Protein AF-A0AA35LPK4-F1 (afdb_monomer_lite)

Radius of gyration: 34.84 Å; chains: 1; bounding box: 80×27×92 Å

Sequence (84 aa):
MAIAAHPIKPIAATGPPKILTAVVFIASASAVVGMISQQLATSKRVMDGRFAQYNTVASEENRKKAFEGAVEDPRKSLFNVLGW

pLDDT: mean 70.94, std 14.22, range [42.19, 95.44]

Foldseek 3Di:
DDDDDDDDDDDPPPPDDVVVVVVVVVVVVVVVVVVVVVVVVVVVVVVVVVVVVCPDPVNVVVVVVVCVPPPDDPVPDPVVVVPD

Organism: NCBI:txid1926264

Secondary structure (DSSP, 8-state):
----PPP-------PPPHHHHHHHHHHHHHHHHHHHHHHHHHHHHHHHHHHHHHTSHHHHHHHHHHHTT-SS-TTS-GGGGG--

Structure (mmCIF, N/CA/C/O backbone):
data_AF-A0AA35LPK4-F1
#
_entry.id   AF-A0AA35LPK4-F1
#
loop_
_atom_site.group_PDB
_atom_site.id
_atom_site.type_symbol
_atom_site.label_atom_id
_atom_site.label_alt_id
_atom_site.label_comp_id
_atom_site.label_asym_id
_atom_site.label_entity_id
_atom_site.label_seq_id
_atom_site.pdbx_PDB_ins_code
_atom_site.Cartn_x
_atom_site.Cartn_y
_atom_site.Cartn_z
_atom_site.occupancy
_atom_site.B_iso_or_equiv
_atom_site.auth_seq_id
_atom_site.auth_comp_id
_atom_site.auth_asym_id
_atom_site.auth_atom_id
_atom_site.pdbx_PDB_model_num
ATOM 1 N N . MET A 1 1 ? 38.062 14.410 -65.220 1.00 42.38 1 MET A N 1
ATOM 2 C CA . MET A 1 1 ? 38.244 13.902 -63.842 1.00 42.38 1 MET A CA 1
ATOM 3 C C . MET A 1 1 ? 36.884 13.903 -63.163 1.00 42.38 1 MET A C 1
ATOM 5 O O . MET A 1 1 ? 36.342 14.977 -62.953 1.00 42.38 1 MET A O 1
ATOM 9 N N . ALA A 1 2 ? 36.290 12.734 -62.922 1.00 47.31 2 ALA A N 1
ATOM 10 C CA . ALA A 1 2 ? 35.001 12.622 -62.240 1.00 47.31 2 ALA A CA 1
ATOM 11 C C . ALA A 1 2 ? 35.246 12.324 -60.753 1.00 47.31 2 ALA A C 1
ATOM 13 O O . ALA A 1 2 ? 35.943 11.366 -60.427 1.00 47.31 2 ALA A O 1
ATOM 14 N N . ILE A 1 3 ? 34.715 13.167 -59.867 1.00 57.12 3 ILE A N 1
ATOM 15 C CA . ILE A 1 3 ? 34.809 13.000 -58.412 1.00 57.12 3 ILE A CA 1
ATOM 16 C C . ILE A 1 3 ? 33.699 12.031 -57.996 1.00 57.12 3 ILE A C 1
ATOM 18 O O . ILE A 1 3 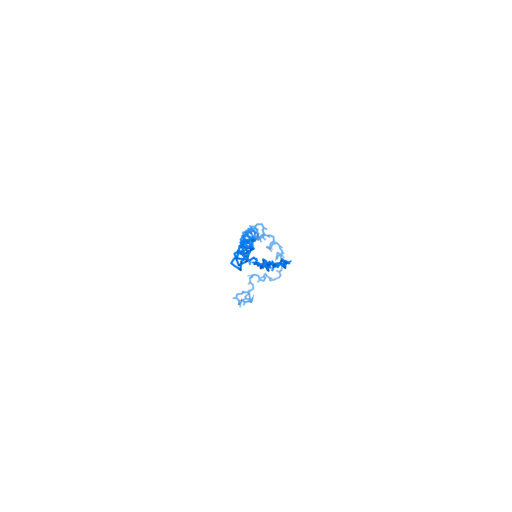? 32.518 12.334 -58.145 1.00 57.12 3 ILE A O 1
ATOM 22 N N . ALA A 1 4 ? 34.075 10.848 -57.510 1.00 58.44 4 ALA A N 1
ATOM 23 C CA . ALA A 1 4 ? 33.129 9.854 -57.020 1.00 58.44 4 ALA A CA 1
ATOM 24 C C . ALA A 1 4 ? 32.494 10.334 -55.703 1.00 58.44 4 ALA A C 1
ATOM 26 O O . ALA A 1 4 ? 33.158 10.393 -54.667 1.00 58.44 4 ALA A O 1
ATOM 27 N N . ALA A 1 5 ? 31.204 10.670 -55.731 1.00 64.75 5 ALA A N 1
ATOM 28 C CA . ALA A 1 5 ? 30.433 10.962 -54.528 1.00 64.75 5 ALA A CA 1
ATOM 29 C C . ALA A 1 5 ? 30.338 9.698 -53.658 1.00 64.75 5 ALA A C 1
ATOM 31 O O . ALA A 1 5 ? 29.842 8.662 -54.099 1.00 64.75 5 ALA A O 1
ATOM 32 N N . HIS A 1 6 ? 30.848 9.770 -52.429 1.00 68.50 6 HIS A N 1
ATOM 33 C CA . HIS A 1 6 ? 30.767 8.668 -51.473 1.00 68.50 6 HIS A CA 1
ATOM 34 C C . HIS A 1 6 ? 29.379 8.688 -50.813 1.00 68.50 6 HIS A C 1
ATOM 36 O O . HIS A 1 6 ? 28.971 9.739 -50.312 1.00 68.50 6 HIS A O 1
ATOM 42 N N . PRO A 1 7 ? 28.630 7.572 -50.799 1.00 71.69 7 PRO A N 1
ATOM 43 C CA . PRO A 1 7 ? 27.306 7.546 -50.192 1.00 71.69 7 PRO A CA 1
ATOM 44 C C . PRO A 1 7 ? 27.416 7.675 -48.666 1.00 71.69 7 PRO A C 1
ATOM 46 O O . PRO A 1 7 ? 27.974 6.808 -47.992 1.00 71.69 7 PRO A O 1
ATOM 49 N N . ILE A 1 8 ? 26.862 8.755 -48.112 1.00 71.94 8 ILE A N 1
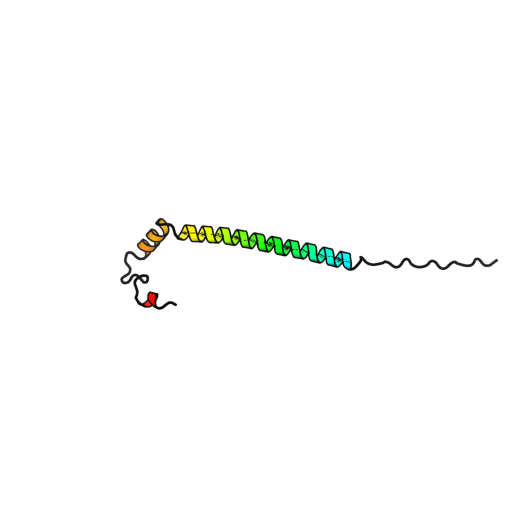ATOM 50 C CA . ILE A 1 8 ? 26.729 8.945 -46.665 1.00 71.94 8 ILE A CA 1
ATOM 51 C C . ILE A 1 8 ? 25.596 8.036 -46.182 1.00 71.94 8 ILE A C 1
ATOM 53 O O . ILE A 1 8 ? 24.438 8.209 -46.563 1.00 71.94 8 ILE A O 1
ATOM 57 N N . LYS A 1 9 ? 25.928 7.047 -45.347 1.00 73.06 9 LYS A N 1
ATOM 58 C CA . LYS A 1 9 ? 24.932 6.182 -44.703 1.00 73.06 9 LYS A CA 1
ATOM 59 C C . LYS A 1 9 ? 24.109 7.013 -43.707 1.00 73.06 9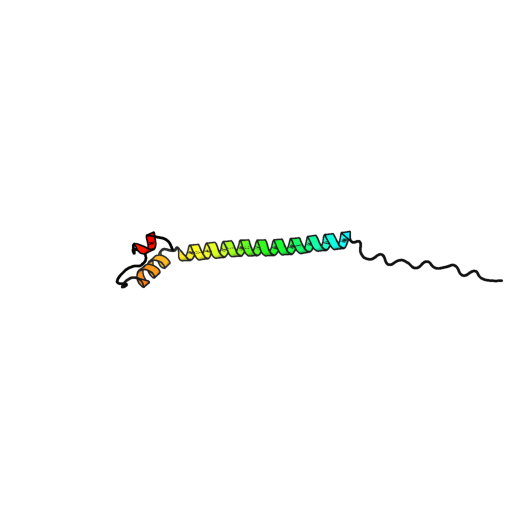 LYS A C 1
ATOM 61 O O . LYS A 1 9 ? 24.710 7.636 -42.831 1.00 73.06 9 LYS A O 1
ATOM 66 N N . PRO A 1 10 ? 22.767 7.010 -43.785 1.00 69.31 10 PRO A N 1
ATOM 67 C CA . PRO A 1 10 ? 21.950 7.670 -42.778 1.00 69.31 10 PRO A CA 1
ATOM 68 C C . PRO A 1 10 ? 22.137 6.963 -41.431 1.00 69.31 10 PRO A C 1
ATOM 70 O O . PRO A 1 10 ? 22.059 5.736 -41.341 1.00 69.31 10 PRO A O 1
ATOM 73 N N . ILE A 1 11 ? 22.396 7.743 -40.381 1.00 67.94 11 ILE A N 1
ATOM 74 C CA . ILE A 1 11 ? 22.415 7.249 -39.005 1.00 67.94 11 ILE A CA 1
ATOM 75 C C . ILE A 1 11 ? 20.976 6.864 -38.666 1.00 67.94 11 ILE A C 1
ATOM 77 O O . ILE A 1 11 ? 20.100 7.722 -38.571 1.00 67.94 11 ILE A O 1
ATOM 81 N N . ALA A 1 12 ? 20.718 5.565 -38.532 1.00 65.25 12 ALA A N 1
ATOM 82 C CA . ALA A 1 12 ? 19.429 5.085 -38.069 1.00 65.25 12 ALA A CA 1
ATOM 83 C C . ALA A 1 12 ? 19.209 5.609 -36.645 1.00 65.25 12 ALA A C 1
ATOM 85 O O . ALA A 1 12 ? 19.975 5.286 -35.738 1.00 65.25 12 ALA A O 1
ATOM 86 N N . ALA A 1 13 ? 18.173 6.426 -36.452 1.00 64.12 13 ALA A N 1
ATOM 87 C CA . ALA A 1 13 ? 17.728 6.820 -35.126 1.00 64.12 13 ALA A CA 1
ATOM 88 C C . ALA A 1 13 ? 17.187 5.572 -34.416 1.00 64.12 13 ALA A C 1
ATOM 90 O O . ALA A 1 13 ? 16.028 5.185 -34.574 1.00 64.12 13 ALA A O 1
ATOM 91 N N . TH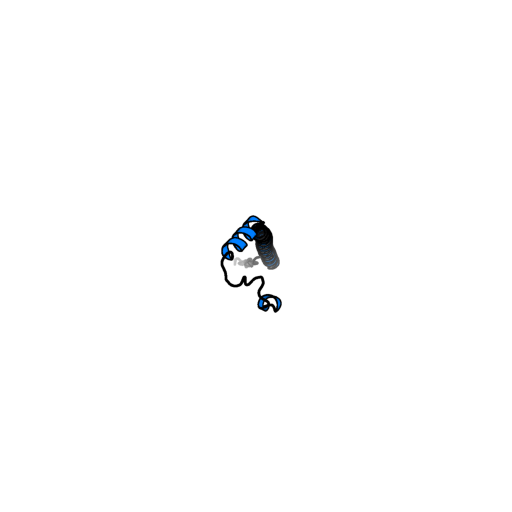R A 1 14 ? 18.049 4.894 -33.665 1.00 65.00 14 THR A N 1
ATOM 92 C CA . THR A 1 14 ? 17.639 3.846 -32.738 1.00 65.00 14 THR A CA 1
ATOM 93 C C . THR A 1 14 ? 16.803 4.505 -31.648 1.00 65.00 14 THR A C 1
ATOM 95 O O . THR A 1 14 ? 17.339 5.223 -30.806 1.00 65.00 14 THR A O 1
ATOM 98 N N . GLY A 1 15 ? 15.482 4.304 -31.695 1.00 67.31 15 GLY A N 1
ATOM 99 C CA . GLY A 1 15 ? 14.577 4.714 -30.622 1.00 67.31 15 GLY A CA 1
ATOM 100 C C . GLY A 1 15 ? 15.016 4.145 -29.264 1.00 67.31 15 GLY A C 1
ATOM 101 O O . GLY A 1 15 ? 15.823 3.209 -29.222 1.00 67.31 15 GLY A O 1
ATOM 102 N N . PRO A 1 16 ? 14.512 4.698 -28.146 1.00 67.00 16 PRO A N 1
ATOM 103 C CA . PRO A 1 16 ? 14.941 4.282 -26.819 1.00 67.00 16 PRO A CA 1
ATOM 104 C C . PRO A 1 16 ? 14.771 2.764 -26.651 1.00 67.00 16 PRO A C 1
ATOM 106 O O . PRO A 1 16 ? 13.770 2.197 -27.103 1.00 67.00 16 PRO A O 1
ATOM 109 N N . PRO A 1 17 ? 15.748 2.081 -26.031 1.00 79.88 17 PRO A N 1
ATOM 110 C CA . PRO A 1 17 ? 15.712 0.633 -25.900 1.00 79.88 17 PRO A CA 1
ATOM 111 C C . PRO A 1 17 ? 14.452 0.223 -25.134 1.00 79.88 17 PRO A C 1
ATOM 113 O O . PRO A 1 17 ? 14.198 0.722 -24.042 1.00 79.88 17 PRO A O 1
ATOM 116 N N . LYS A 1 18 ? 13.672 -0.716 -25.687 1.00 81.00 18 LYS A N 1
ATOM 117 C CA . LYS A 1 18 ? 12.388 -1.180 -25.114 1.00 81.00 18 LYS A CA 1
ATOM 118 C C . LYS A 1 18 ? 12.496 -1.594 -23.639 1.00 81.00 18 LYS A C 1
ATOM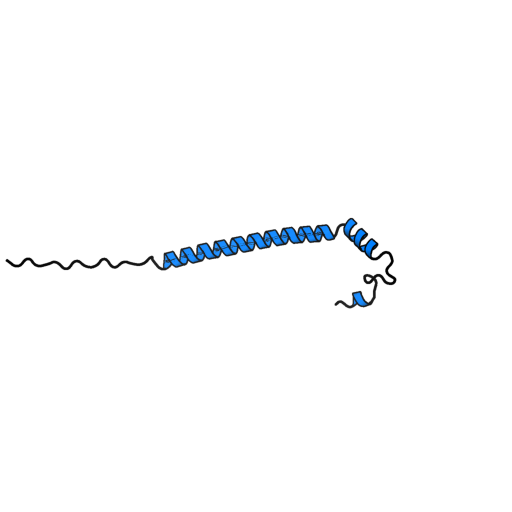 120 O O . LYS A 1 18 ? 11.547 -1.441 -22.879 1.00 81.00 18 LYS A O 1
ATOM 125 N N . ILE A 1 19 ? 13.670 -2.085 -23.240 1.00 84.81 19 ILE A N 1
ATOM 126 C CA . ILE A 1 19 ? 13.997 -2.458 -21.860 1.00 84.81 19 ILE A CA 1
ATOM 127 C C . ILE A 1 19 ? 13.925 -1.240 -20.933 1.00 84.81 19 ILE A C 1
ATOM 129 O O . ILE A 1 19 ? 13.337 -1.328 -19.862 1.00 84.81 19 ILE A O 1
ATOM 133 N N . LEU A 1 20 ? 14.458 -0.089 -21.354 1.00 87.38 20 LEU A N 1
ATOM 134 C CA . LEU A 1 20 ? 14.412 1.140 -20.564 1.00 87.38 20 LEU A CA 1
ATOM 135 C C . LEU A 1 20 ? 12.964 1.585 -20.332 1.00 87.38 20 LEU A C 1
ATOM 137 O O . LEU A 1 20 ? 12.593 1.900 -19.206 1.00 87.38 20 LEU A O 1
ATOM 141 N N . THR A 1 21 ? 12.124 1.539 -21.369 1.00 85.19 21 THR A N 1
ATOM 142 C CA . THR A 1 21 ? 10.694 1.857 -21.246 1.00 85.19 21 THR A CA 1
ATOM 143 C C . THR A 1 21 ? 9.979 0.905 -20.283 1.00 85.19 21 THR A C 1
ATOM 145 O O . THR A 1 21 ? 9.205 1.358 -19.441 1.00 85.19 21 THR A O 1
ATOM 148 N N . ALA A 1 22 ? 10.270 -0.398 -20.355 1.00 90.44 22 ALA A N 1
ATOM 149 C CA . ALA A 1 22 ? 9.690 -1.390 -19.451 1.00 90.44 22 ALA A CA 1
ATOM 150 C C . ALA A 1 22 ? 10.107 -1.159 -17.988 1.00 90.44 22 ALA A C 1
ATOM 152 O O . ALA A 1 22 ? 9.264 -1.209 -17.095 1.00 90.44 22 ALA A O 1
ATOM 153 N N . VAL A 1 23 ? 11.380 -0.843 -17.736 1.00 94.12 23 VAL A N 1
ATOM 154 C CA . VAL A 1 23 ? 11.884 -0.550 -16.383 1.00 94.12 23 VAL A CA 1
ATOM 155 C C . VAL A 1 23 ? 11.211 0.691 -15.799 1.00 94.12 23 VAL A C 1
ATOM 157 O O . VAL A 1 23 ? 10.753 0.658 -14.658 1.00 94.12 23 VAL A O 1
ATOM 160 N N . VAL A 1 24 ? 11.090 1.766 -16.583 1.00 93.69 24 VAL A N 1
ATOM 161 C CA . VAL A 1 24 ? 10.419 3.002 -16.143 1.00 93.69 24 VAL A CA 1
ATOM 162 C C . VAL A 1 24 ? 8.947 2.742 -15.812 1.00 93.69 24 VAL A C 1
ATOM 164 O O . VAL A 1 24 ? 8.439 3.230 -14.799 1.00 93.69 24 VAL A O 1
ATOM 167 N N . PHE A 1 25 ? 8.263 1.931 -16.620 1.00 94.88 25 PHE A N 1
ATOM 168 C CA . PHE A 1 25 ? 6.881 1.546 -16.352 1.00 94.88 25 PHE A CA 1
ATOM 169 C C . PHE A 1 25 ? 6.744 0.746 -15.047 1.00 94.88 25 PHE A C 1
ATOM 171 O O . PHE A 1 25 ? 5.914 1.073 -14.205 1.00 94.88 25 PHE A O 1
ATOM 178 N N . ILE A 1 26 ? 7.595 -0.259 -14.831 1.00 95.44 26 ILE A N 1
ATOM 179 C CA . ILE A 1 26 ? 7.556 -1.078 -13.610 1.00 95.44 26 ILE A CA 1
ATOM 180 C C . ILE A 1 26 ? 7.854 -0.227 -12.370 1.00 95.44 26 ILE A C 1
ATOM 182 O O . ILE A 1 26 ? 7.163 -0.353 -11.355 1.00 95.44 26 ILE A O 1
ATOM 186 N N . ALA A 1 27 ? 8.845 0.662 -12.447 1.00 94.19 27 ALA A N 1
ATOM 187 C CA . ALA A 1 27 ? 9.207 1.544 -11.343 1.00 94.19 27 ALA A CA 1
ATOM 188 C C . ALA A 1 27 ? 8.059 2.499 -10.978 1.00 94.19 27 ALA A C 1
ATOM 190 O O . ALA A 1 27 ? 7.702 2.625 -9.806 1.00 94.19 27 ALA A O 1
ATOM 191 N N . SER A 1 28 ? 7.439 3.125 -11.981 1.00 93.00 28 SER A N 1
ATOM 192 C CA . SER A 1 28 ? 6.305 4.032 -11.769 1.00 93.00 28 SER A CA 1
ATOM 193 C C . SER A 1 28 ? 5.070 3.304 -11.232 1.00 93.00 28 SER A C 1
ATOM 195 O O . SER A 1 28 ? 4.477 3.759 -10.254 1.00 93.00 28 SER A O 1
ATOM 197 N N . ALA A 1 29 ? 4.725 2.139 -11.785 1.00 94.38 29 ALA A N 1
ATOM 198 C CA . ALA A 1 29 ? 3.618 1.324 -11.287 1.00 94.38 29 ALA A CA 1
ATOM 199 C C . ALA A 1 29 ? 3.838 0.894 -9.824 1.00 94.38 29 ALA A C 1
ATOM 201 O O . ALA A 1 29 ? 2.931 1.009 -8.999 1.00 94.38 29 ALA A O 1
ATOM 202 N N . SER A 1 30 ? 5.059 0.473 -9.479 1.00 94.12 30 SER A N 1
ATOM 203 C CA . SER A 1 30 ? 5.416 0.070 -8.111 1.00 94.12 30 SER A CA 1
ATOM 204 C C . SER A 1 30 ? 5.285 1.226 -7.116 1.00 94.12 30 SER A C 1
ATOM 206 O O . SER A 1 30 ? 4.777 1.035 -6.011 1.00 94.12 30 SER A O 1
ATOM 208 N N . ALA A 1 31 ? 5.682 2.439 -7.515 1.00 93.19 31 ALA A N 1
ATOM 209 C CA . ALA A 1 31 ? 5.546 3.629 -6.679 1.00 93.19 31 ALA A CA 1
ATOM 210 C C . ALA A 1 31 ? 4.073 3.954 -6.370 1.00 93.19 31 ALA A C 1
ATOM 212 O O . ALA A 1 31 ? 3.727 4.222 -5.217 1.00 93.19 31 ALA A O 1
ATOM 213 N N . VAL A 1 32 ? 3.192 3.871 -7.373 1.00 94.44 32 VAL A N 1
ATOM 214 C CA . VAL A 1 32 ? 1.751 4.122 -7.194 1.00 94.44 32 VAL A CA 1
ATOM 215 C C . VAL A 1 32 ? 1.121 3.081 -6.270 1.00 94.44 32 VAL A C 1
ATOM 217 O O . VAL A 1 32 ? 0.414 3.443 -5.328 1.00 94.44 32 VAL A O 1
ATOM 220 N N . VAL A 1 33 ? 1.409 1.793 -6.484 1.00 93.25 33 VAL A N 1
ATOM 221 C CA . VAL A 1 33 ? 0.900 0.713 -5.620 1.00 93.25 33 VAL A CA 1
ATOM 222 C C . VAL A 1 33 ? 1.374 0.895 -4.177 1.00 93.25 33 VAL A C 1
ATOM 224 O O . VAL A 1 33 ? 0.578 0.739 -3.246 1.00 93.25 33 VAL A O 1
ATOM 227 N N . GLY A 1 34 ? 2.637 1.284 -3.977 1.00 91.31 34 GLY A N 1
ATOM 228 C CA . GLY A 1 34 ? 3.176 1.602 -2.654 1.00 91.31 34 GLY A CA 1
ATOM 229 C C . GLY A 1 34 ? 2.423 2.747 -1.974 1.00 91.31 34 GLY A C 1
ATOM 230 O O . GLY A 1 34 ? 1.982 2.609 -0.832 1.00 91.31 34 GLY A O 1
ATOM 231 N N . MET A 1 35 ? 2.191 3.843 -2.698 1.00 91.12 35 MET A N 1
ATOM 232 C CA . MET A 1 35 ? 1.454 5.003 -2.188 1.00 91.12 35 MET A CA 1
ATOM 233 C C . MET A 1 35 ? 0.003 4.657 -1.818 1.00 91.12 35 MET A C 1
ATOM 235 O O . MET A 1 35 ? -0.480 5.080 -0.765 1.00 91.12 35 MET A O 1
ATOM 239 N N . ILE A 1 36 ? -0.701 3.884 -2.650 1.00 92.44 36 ILE A N 1
ATOM 240 C CA . ILE A 1 36 ? -2.073 3.439 -2.353 1.00 92.44 36 ILE A CA 1
ATOM 241 C C . ILE A 1 36 ? -2.076 2.546 -1.109 1.00 92.44 36 ILE A C 1
ATOM 243 O O . ILE A 1 36 ? -2.886 2.751 -0.206 1.00 92.44 36 ILE A O 1
ATOM 247 N N . SER A 1 37 ? -1.138 1.601 -1.019 1.00 85.81 37 SER A N 1
ATOM 248 C CA . SER A 1 37 ? -1.026 0.690 0.127 1.00 85.81 37 SER A CA 1
ATOM 249 C C . SER A 1 37 ? -0.759 1.445 1.432 1.00 85.81 37 SER A C 1
ATOM 251 O O . SER A 1 37 ? -1.372 1.155 2.461 1.00 85.81 37 SER A O 1
ATOM 253 N N . GLN A 1 38 ? 0.104 2.463 1.392 1.00 87.31 38 GLN A N 1
ATOM 254 C CA . GLN A 1 38 ? 0.413 3.301 2.549 1.00 87.31 38 GLN A CA 1
ATOM 255 C C . GLN A 1 38 ? -0.782 4.156 2.987 1.00 87.31 38 GLN A C 1
ATOM 257 O O . GLN A 1 38 ? -1.054 4.273 4.188 1.00 87.31 38 GLN A O 1
ATOM 262 N N . GLN A 1 39 ? -1.527 4.720 2.034 1.00 86.19 39 GLN A N 1
ATOM 263 C CA . GLN A 1 39 ? -2.772 5.428 2.332 1.00 86.19 39 GLN A CA 1
ATOM 264 C C . GLN A 1 39 ? -3.808 4.490 2.946 1.00 86.19 39 GLN A C 1
ATOM 266 O O . GLN A 1 39 ? -4.392 4.829 3.971 1.00 86.19 39 GLN A O 1
ATOM 271 N N . LEU A 1 40 ? -3.985 3.287 2.395 1.00 85.19 40 LEU A N 1
ATOM 272 C CA . LEU A 1 40 ? -4.949 2.322 2.914 1.00 85.19 40 LEU A CA 1
ATOM 273 C C . LEU A 1 40 ? -4.597 1.871 4.340 1.00 85.19 40 LEU A C 1
ATOM 275 O O . LEU A 1 40 ? -5.473 1.818 5.201 1.00 85.19 40 LEU A O 1
ATOM 279 N N . ALA A 1 41 ? -3.314 1.631 4.627 1.00 83.69 41 ALA A N 1
ATOM 280 C CA . ALA A 1 41 ? -2.842 1.300 5.973 1.00 83.69 41 ALA A CA 1
ATOM 281 C C . ALA A 1 41 ? -3.054 2.451 6.974 1.00 83.69 41 ALA A C 1
ATOM 283 O O . ALA A 1 41 ? -3.409 2.224 8.134 1.00 83.69 41 ALA A O 1
ATOM 284 N N . THR A 1 42 ? -2.862 3.693 6.524 1.00 80.38 42 THR A N 1
ATOM 285 C CA . THR A 1 42 ? -3.083 4.892 7.343 1.00 80.38 42 THR A CA 1
ATOM 286 C C . THR A 1 42 ? -4.571 5.084 7.619 1.00 80.38 42 THR A C 1
ATOM 288 O O . THR A 1 42 ? -4.963 5.221 8.777 1.00 80.38 42 THR A O 1
ATOM 291 N N . SER A 1 43 ? -5.409 4.996 6.586 1.00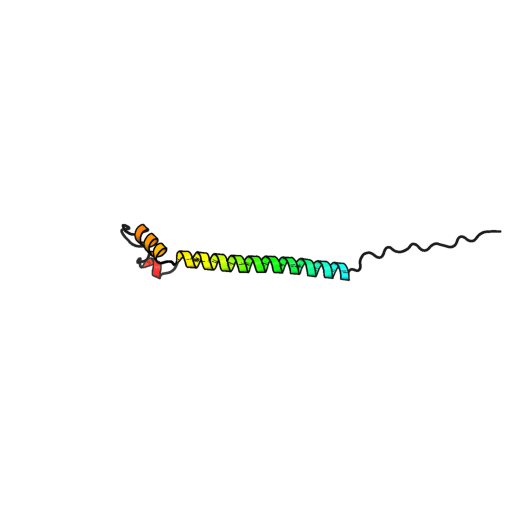 75.62 43 SER A N 1
ATOM 292 C CA . SER A 1 43 ? -6.866 5.073 6.695 1.00 75.62 43 SER A CA 1
ATOM 293 C C . SER A 1 43 ? -7.425 3.970 7.586 1.00 75.62 43 SER A C 1
ATOM 295 O O . SER A 1 43 ? -8.244 4.264 8.451 1.00 75.62 43 SER A O 1
ATOM 297 N N . LYS A 1 44 ? -6.931 2.730 7.469 1.00 73.81 44 LYS A N 1
ATOM 298 C CA . LYS A 1 44 ? -7.303 1.634 8.373 1.00 73.81 44 LYS A CA 1
ATOM 299 C C . LYS A 1 44 ? -7.006 1.989 9.829 1.00 73.81 44 LYS A C 1
ATOM 301 O O . LYS A 1 44 ? -7.897 1.893 10.661 1.00 73.81 44 LYS A O 1
ATOM 306 N N . ARG A 1 45 ? -5.790 2.455 10.138 1.00 74.12 45 ARG A N 1
ATOM 307 C CA . ARG A 1 45 ? -5.414 2.839 11.511 1.00 74.12 45 ARG A CA 1
ATOM 308 C C . ARG A 1 45 ? -6.278 3.988 12.043 1.00 74.12 45 ARG A C 1
ATOM 310 O O . ARG A 1 45 ? -6.666 3.968 13.208 1.00 74.12 45 ARG A O 1
ATOM 317 N N . VAL A 1 46 ? -6.580 4.980 11.206 1.00 79.81 46 VAL A N 1
ATOM 318 C CA . VAL A 1 46 ? -7.454 6.099 11.583 1.00 79.81 46 VAL A CA 1
ATOM 319 C C . VAL A 1 46 ? -8.872 5.603 11.854 1.00 79.81 46 VAL A C 1
ATOM 321 O O . VAL A 1 46 ? -9.423 5.932 12.900 1.00 79.81 46 VAL A O 1
ATOM 324 N N . MET A 1 47 ? -9.450 4.790 10.966 1.00 74.44 47 MET A N 1
ATOM 325 C CA . MET A 1 47 ? -10.784 4.217 11.163 1.00 74.44 47 MET A CA 1
ATOM 326 C C . MET A 1 47 ? -10.844 3.333 12.410 1.00 74.44 47 MET A C 1
ATOM 328 O O . MET A 1 47 ? -11.745 3.524 13.218 1.00 74.44 47 MET A O 1
ATOM 332 N N . ASP A 1 48 ? -9.864 2.450 12.621 1.00 74.75 48 ASP A N 1
ATOM 333 C CA . ASP A 1 48 ? -9.771 1.606 13.821 1.00 74.75 48 ASP A CA 1
ATOM 334 C C . ASP A 1 48 ? -9.757 2.477 15.097 1.00 74.75 48 ASP A C 1
ATOM 336 O O . ASP A 1 48 ? -10.473 2.196 16.059 1.00 74.75 48 ASP A O 1
ATOM 340 N N . GLY A 1 49 ? -9.026 3.599 15.086 1.00 71.88 49 GLY A N 1
ATOM 341 C CA . GLY A 1 49 ? -9.025 4.574 16.182 1.00 71.88 49 GLY A CA 1
ATOM 342 C C . GLY A 1 49 ? -10.361 5.303 16.370 1.00 71.88 49 GLY A C 1
ATOM 343 O O . GLY A 1 49 ? -10.786 5.524 17.504 1.00 71.88 49 GLY A O 1
ATOM 344 N N . ARG A 1 50 ? -11.060 5.651 15.284 1.00 69.62 50 ARG A N 1
ATOM 345 C CA . ARG A 1 50 ? -12.400 6.262 15.355 1.00 69.62 50 ARG A CA 1
ATOM 346 C C . ARG A 1 50 ? -13.437 5.279 15.897 1.00 69.62 50 ARG A C 1
ATOM 348 O O . ARG A 1 50 ? -14.204 5.651 16.778 1.00 69.62 50 ARG A O 1
ATOM 355 N N . PHE A 1 51 ? -13.432 4.024 15.449 1.00 65.44 51 PHE A N 1
ATOM 356 C CA . PHE A 1 51 ? -14.308 2.984 15.997 1.00 65.44 51 PHE A CA 1
ATOM 357 C C . PHE A 1 51 ? -14.015 2.712 17.477 1.00 65.44 51 PHE A C 1
ATOM 359 O O . PHE A 1 51 ? -14.951 2.573 18.264 1.00 65.44 51 PHE A O 1
ATOM 366 N N . ALA A 1 52 ? -12.744 2.734 17.887 1.00 66.19 52 ALA A N 1
ATOM 367 C CA . ALA A 1 52 ? -12.384 2.650 19.301 1.00 66.19 52 ALA A CA 1
ATOM 368 C C . ALA A 1 52 ? -12.938 3.835 20.120 1.00 66.19 52 ALA A C 1
ATOM 370 O O . ALA A 1 52 ? -13.403 3.637 21.240 1.00 66.19 52 ALA A O 1
ATOM 371 N N . GLN A 1 53 ? -12.968 5.053 19.562 1.00 62.00 53 GLN A N 1
ATOM 372 C CA . GLN A 1 53 ? -13.559 6.230 20.221 1.00 62.00 53 GLN A CA 1
ATOM 373 C C . GLN A 1 53 ? -15.084 6.126 20.397 1.00 62.00 53 GLN A C 1
ATOM 375 O O . GLN A 1 53 ? -15.612 6.568 21.421 1.00 62.00 53 GLN A O 1
ATOM 380 N N . TYR A 1 54 ? -15.798 5.510 19.450 1.00 56.53 54 TYR A N 1
ATOM 381 C CA . TYR A 1 54 ? -17.237 5.249 19.590 1.00 56.53 54 TYR A CA 1
ATOM 382 C C . TYR A 1 54 ? -17.561 4.155 20.622 1.00 56.53 54 TYR A C 1
ATOM 384 O O . TYR A 1 54 ? -18.684 4.109 21.111 1.00 56.53 54 TYR A O 1
ATOM 392 N N . ASN A 1 55 ? -16.592 3.325 21.017 1.00 56.41 55 ASN A N 1
ATOM 393 C CA . ASN A 1 55 ? -16.725 2.327 22.089 1.00 56.41 55 ASN A CA 1
ATOM 394 C C . ASN A 1 55 ? -16.240 2.845 23.456 1.00 56.41 55 ASN A C 1
ATOM 396 O O . ASN A 1 55 ? -15.747 2.091 24.292 1.00 56.41 55 ASN A O 1
ATOM 400 N N . THR A 1 56 ? -16.363 4.147 23.706 1.00 59.56 56 THR A N 1
ATOM 401 C CA . THR A 1 56 ? -16.088 4.730 25.026 1.00 59.56 56 THR A CA 1
ATOM 402 C C . THR A 1 56 ? -17.341 4.705 25.903 1.00 59.56 56 THR A C 1
ATOM 404 O O . THR A 1 56 ? -18.459 4.829 25.403 1.00 59.56 56 THR A O 1
ATOM 407 N N . VAL A 1 57 ? -17.164 4.582 27.227 1.00 61.69 57 VAL A N 1
ATOM 408 C CA . VAL A 1 57 ? -18.264 4.546 28.218 1.00 61.69 57 VAL A CA 1
ATOM 409 C C . VAL A 1 57 ? -19.227 5.728 28.036 1.00 61.69 57 VAL A C 1
ATOM 411 O O . VAL A 1 57 ? -20.438 5.551 28.084 1.00 61.69 57 VAL A O 1
ATOM 414 N N . ALA A 1 58 ? -18.702 6.908 27.693 1.00 58.38 58 ALA A N 1
ATOM 415 C CA . ALA A 1 58 ? -19.493 8.104 27.406 1.00 58.38 58 ALA A CA 1
ATOM 416 C C . ALA A 1 58 ? -20.378 7.988 26.142 1.00 58.38 58 ALA A C 1
ATOM 418 O O . ALA A 1 58 ? -21.474 8.547 26.100 1.00 58.38 58 ALA A O 1
ATOM 419 N N . SER A 1 59 ? -19.945 7.257 25.105 1.00 57.50 59 SER A N 1
ATOM 420 C CA . SER A 1 59 ? -20.767 7.002 23.909 1.00 57.50 59 SER A CA 1
ATOM 421 C C . SER A 1 59 ? -21.875 5.986 24.188 1.00 57.50 59 SER A C 1
ATOM 423 O O . SER A 1 59 ? -22.996 6.156 23.707 1.00 57.50 59 SER A O 1
ATOM 425 N N . GLU A 1 60 ? -21.585 4.967 24.999 1.00 59.75 60 GLU A N 1
ATOM 426 C CA . GLU A 1 60 ? -22.578 4.003 25.480 1.00 59.75 60 GLU A CA 1
ATOM 427 C C . GLU A 1 60 ? -23.617 4.667 26.396 1.00 59.75 60 GLU A C 1
ATOM 429 O O . GLU A 1 60 ? -24.808 4.388 26.278 1.00 59.75 60 GLU A O 1
ATOM 434 N N . GLU A 1 61 ? -23.203 5.599 27.259 1.00 62.88 61 GLU A N 1
ATOM 435 C CA . GLU A 1 61 ? -24.106 6.404 28.091 1.00 62.88 61 GLU A CA 1
ATOM 436 C C . GLU A 1 61 ? -24.976 7.354 27.263 1.00 62.88 61 GLU A C 1
ATOM 438 O O . GLU A 1 61 ? -26.179 7.432 27.503 1.00 62.88 61 GLU A O 1
ATOM 443 N N . ASN A 1 62 ? -24.427 8.024 26.246 1.00 64.88 62 ASN A N 1
ATOM 444 C CA . ASN A 1 62 ? -25.232 8.852 25.341 1.00 64.88 62 ASN A CA 1
ATOM 445 C C . ASN A 1 62 ? -26.200 8.014 24.492 1.00 64.88 62 ASN A C 1
ATOM 447 O O . ASN A 1 62 ? -27.337 8.433 24.278 1.00 64.88 62 ASN A O 1
ATOM 451 N N . ARG A 1 63 ? -25.798 6.809 24.059 1.00 63.66 63 ARG A N 1
ATOM 452 C CA . ARG A 1 63 ? -26.715 5.847 23.427 1.00 63.66 63 ARG A CA 1
ATOM 453 C C . ARG A 1 63 ? -27.806 5.408 24.394 1.00 63.66 63 ARG A C 1
ATOM 455 O O . ARG A 1 63 ? -28.960 5.369 24.001 1.00 63.66 63 ARG A O 1
ATOM 462 N N . LYS A 1 64 ? -27.482 5.105 25.654 1.00 63.84 64 LYS A N 1
ATOM 463 C CA . LYS A 1 64 ? -28.487 4.775 26.680 1.00 63.84 64 LYS A CA 1
ATOM 464 C C . LYS A 1 64 ? -29.477 5.920 26.892 1.00 63.84 64 LYS A C 1
ATOM 466 O O . LYS A 1 64 ? -30.668 5.656 26.825 1.00 63.84 64 LYS A O 1
ATOM 471 N N . LYS A 1 65 ? -29.004 7.163 27.007 1.00 66.12 65 LYS A N 1
ATOM 472 C CA . LYS A 1 65 ? -29.847 8.365 27.148 1.00 66.12 65 LYS A CA 1
ATOM 473 C C . LYS A 1 65 ? -30.776 8.604 25.957 1.00 66.12 65 LYS A C 1
ATOM 475 O O . LYS A 1 65 ? -31.908 9.021 26.148 1.00 66.12 65 LYS A O 1
ATOM 480 N N . ALA A 1 66 ? -30.337 8.302 24.734 1.00 66.50 66 ALA A N 1
ATOM 481 C CA . ALA A 1 66 ? -31.190 8.403 23.545 1.00 66.50 66 ALA A CA 1
ATOM 482 C C . ALA A 1 66 ? -32.366 7.402 23.548 1.00 66.50 66 ALA A C 1
ATOM 484 O O . ALA A 1 66 ? -33.355 7.622 22.854 1.00 66.50 66 ALA A O 1
ATOM 485 N N . PHE A 1 67 ? -32.264 6.322 24.330 1.00 62.69 67 PHE A N 1
ATOM 486 C CA . PHE A 1 67 ? -33.307 5.304 24.492 1.00 62.69 67 PHE A CA 1
ATOM 487 C C . PHE A 1 67 ? -33.953 5.314 25.893 1.00 62.69 67 PHE A C 1
ATOM 489 O O . PHE A 1 67 ? -34.858 4.519 26.146 1.00 62.69 67 PHE A O 1
ATOM 496 N N . GLU A 1 68 ? -33.542 6.213 26.798 1.00 55.94 68 GLU A N 1
ATOM 497 C CA . GLU A 1 68 ? -34.193 6.442 28.096 1.00 55.94 68 GLU A CA 1
ATOM 498 C C . GLU A 1 68 ? -35.546 7.134 27.860 1.00 55.94 68 GLU A C 1
ATOM 500 O O . GLU A 1 68 ? -35.648 8.355 27.806 1.00 55.94 68 GLU A O 1
ATOM 505 N N . GLY A 1 69 ? -36.590 6.324 27.653 1.00 56.47 69 GLY A N 1
ATOM 506 C CA . GLY A 1 69 ? -37.960 6.776 27.375 1.00 56.47 69 GLY A CA 1
ATOM 507 C C . GLY A 1 69 ? -38.660 6.030 26.235 1.00 56.47 69 GLY A C 1
ATOM 508 O O . GLY A 1 69 ? -39.856 6.227 26.028 1.00 56.47 69 GLY A O 1
ATOM 509 N N . ALA A 1 70 ? -37.954 5.161 25.505 1.00 56.16 70 ALA A N 1
ATOM 510 C CA . ALA A 1 70 ? -38.571 4.279 24.518 1.00 56.16 70 ALA A CA 1
ATOM 511 C C . ALA A 1 70 ? -39.349 3.146 25.216 1.00 56.16 70 ALA A C 1
ATOM 513 O O . ALA A 1 70 ? -38.839 2.511 26.136 1.00 56.16 70 ALA A O 1
ATOM 514 N N . VAL A 1 71 ? -40.583 2.890 24.765 1.00 55.88 71 VAL A N 1
ATOM 515 C CA . VAL A 1 71 ? -41.490 1.862 25.322 1.00 55.88 71 VAL A CA 1
ATOM 516 C C . VAL A 1 71 ? -40.905 0.444 25.193 1.00 55.88 71 VAL A C 1
ATOM 518 O O . VAL A 1 71 ? -41.153 -0.400 26.048 1.00 55.88 71 VAL A O 1
ATOM 521 N N . GLU A 1 72 ? -40.053 0.205 24.191 1.00 56.38 72 GLU A N 1
ATOM 522 C CA . GLU A 1 72 ? -39.231 -1.000 24.043 1.00 56.38 72 GLU A CA 1
ATOM 523 C C . GLU A 1 72 ? -37.812 -0.594 23.610 1.00 56.38 72 GLU A C 1
ATOM 525 O O . GLU A 1 72 ? -37.645 0.090 22.602 1.00 56.38 72 GLU A O 1
ATOM 530 N N . ASP A 1 73 ? -36.777 -1.001 24.358 1.00 56.88 73 ASP A N 1
ATOM 531 C CA . ASP A 1 73 ? -35.382 -0.848 23.919 1.00 56.88 73 ASP A CA 1
ATOM 532 C C . ASP A 1 73 ? -35.107 -1.895 22.820 1.00 56.88 73 ASP A C 1
ATOM 534 O O . ASP A 1 73 ? -35.071 -3.095 23.126 1.00 56.88 73 ASP A O 1
ATOM 538 N N . PRO A 1 74 ? -34.882 -1.500 21.552 1.00 61.28 74 PRO A N 1
ATOM 539 C CA . PRO A 1 74 ? -34.662 -2.443 20.455 1.00 61.28 74 PRO A CA 1
ATOM 540 C C . PRO A 1 74 ? -33.412 -3.315 20.660 1.00 61.28 74 PRO A C 1
ATOM 542 O O . PRO A 1 74 ? -33.300 -4.380 20.055 1.00 61.28 74 PRO A O 1
ATOM 545 N N . ARG A 1 75 ? -32.500 -2.940 21.571 1.00 60.09 75 ARG A N 1
ATOM 546 C CA . ARG A 1 75 ? -31.341 -3.766 21.956 1.00 60.09 75 ARG A CA 1
ATOM 547 C C . ARG A 1 75 ? -31.715 -4.970 22.822 1.00 60.09 75 ARG A C 1
ATOM 549 O O . ARG A 1 75 ? -30.937 -5.916 22.895 1.00 60.09 75 ARG A O 1
ATOM 556 N N . LYS A 1 76 ? -32.878 -4.940 23.479 1.00 60.09 76 LYS A N 1
ATOM 557 C CA . LYS A 1 76 ? -33.425 -6.048 24.283 1.00 60.09 76 LYS A CA 1
ATOM 558 C C . LYS A 1 76 ? -34.567 -6.790 23.592 1.00 60.09 76 LYS A C 1
ATOM 560 O O . LYS A 1 76 ? -35.113 -7.729 24.165 1.00 60.09 76 LYS A O 1
ATOM 565 N N . SER A 1 77 ? -34.931 -6.378 22.381 1.00 60.53 77 SER A N 1
ATOM 566 C CA . SER A 1 77 ? -35.970 -7.041 21.609 1.00 60.53 77 SER A CA 1
ATOM 567 C C . SER A 1 77 ? -35.502 -8.424 21.153 1.00 60.53 77 SER A C 1
ATOM 569 O O . SER A 1 77 ? -34.407 -8.575 20.607 1.00 60.53 77 SER A O 1
ATOM 571 N N . LEU A 1 78 ? -36.355 -9.434 21.339 1.00 59.94 78 LEU A N 1
ATOM 572 C CA . LEU A 1 78 ? -36.139 -10.806 20.861 1.00 59.94 78 LEU A CA 1
ATOM 573 C C . LEU A 1 78 ? -35.862 -10.869 19.349 1.00 59.94 78 LEU A C 1
ATOM 575 O O . LEU A 1 78 ? -35.159 -11.768 18.894 1.00 59.94 78 LEU A O 1
ATOM 579 N N . PHE A 1 79 ? -36.343 -9.890 18.579 1.00 56.84 79 PHE A N 1
ATOM 580 C CA . PHE A 1 79 ? -36.104 -9.797 17.138 1.00 56.84 79 PHE A CA 1
ATOM 581 C C . PHE A 1 79 ? -34.644 -9.475 16.774 1.00 56.84 79 PHE A C 1
ATOM 583 O O . PHE A 1 79 ? -34.219 -9.793 15.668 1.00 56.84 79 PHE A O 1
ATOM 590 N N . ASN A 1 80 ? -33.847 -8.923 17.697 1.00 58.62 80 ASN A N 1
ATOM 591 C CA . ASN A 1 80 ? -32.431 -8.613 17.460 1.00 58.62 80 ASN A CA 1
ATOM 592 C C . ASN A 1 80 ? -31.508 -9.840 17.649 1.00 58.62 80 ASN A C 1
ATOM 594 O O . ASN A 1 80 ? -30.376 -9.853 17.176 1.00 58.62 80 ASN A O 1
ATOM 598 N N . VAL A 1 81 ? -31.993 -10.900 18.312 1.00 57.00 81 VAL A N 1
ATOM 599 C CA . VAL A 1 81 ? -31.268 -12.181 18.468 1.00 57.00 81 VAL A CA 1
ATOM 600 C C . VAL A 1 81 ? -31.296 -13.009 17.175 1.00 57.00 81 VAL A C 1
ATOM 602 O O . VAL A 1 81 ? -30.489 -13.919 17.010 1.00 57.00 81 VAL A O 1
ATOM 605 N N . LEU A 1 82 ? -32.184 -12.679 16.230 1.00 56.47 82 LEU A N 1
ATOM 606 C CA . LEU A 1 82 ? -32.350 -13.414 14.973 1.00 56.47 82 LEU A CA 1
ATOM 607 C C . LEU A 1 82 ? -31.605 -12.811 13.770 1.00 56.47 82 LEU A C 1
ATOM 609 O O . LEU A 1 82 ? -31.740 -13.347 12.678 1.00 56.47 82 LEU A O 1
ATOM 613 N N . GLY A 1 83 ? -30.779 -11.776 13.972 1.00 51.78 83 GLY A N 1
ATOM 614 C CA . GLY A 1 83 ? -29.742 -11.352 13.023 1.00 51.78 83 GLY A CA 1
ATOM 615 C C . GLY A 1 83 ? -30.236 -10.980 11.621 1.00 51.78 83 GLY A C 1
ATOM 616 O O . GLY A 1 83 ? -30.169 -11.796 10.704 1.00 51.78 83 GLY A O 1
ATOM 617 N N . TRP A 1 84 ? -30.641 -9.721 11.446 1.00 42.19 84 TRP A N 1
ATOM 618 C CA . TRP A 1 84 ? -30.571 -9.029 10.155 1.00 42.19 84 TRP A CA 1
ATOM 619 C C . TRP A 1 84 ? -29.531 -7.916 10.271 1.00 42.19 84 TRP A C 1
ATOM 621 O O . TRP A 1 84 ? -29.602 -7.160 11.265 1.00 42.19 84 TRP A O 1
#